Protein AF-A0A5R9M3A6-F1 (afdb_monomer_lite)

Structure (mmCIF, N/CA/C/O backbone):
data_AF-A0A5R9M3A6-F1
#
_entry.id   AF-A0A5R9M3A6-F1
#
loop_
_atom_site.group_PDB
_atom_site.id
_atom_site.type_symbol
_atom_site.label_atom_id
_atom_site.label_alt_id
_atom_site.label_comp_id
_atom_site.label_asym_id
_atom_site.label_entity_id
_atom_site.label_seq_id
_atom_site.pdbx_PDB_ins_code
_atom_site.Cartn_x
_atom_site.Cartn_y
_atom_site.Cartn_z
_atom_site.occupancy
_atom_site.B_iso_or_equiv
_atom_site.auth_seq_id
_atom_site.auth_comp_id
_atom_site.auth_asym_id
_atom_site.auth_atom_id
_atom_site.pdbx_PDB_model_num
ATOM 1 N N . MET A 1 1 ? -59.504 -6.873 42.112 1.00 47.12 1 MET A N 1
ATOM 2 C CA . MET A 1 1 ? -58.505 -7.895 41.727 1.00 47.12 1 MET A CA 1
ATOM 3 C C . MET A 1 1 ? -58.179 -7.758 40.236 1.00 47.12 1 MET A C 1
ATOM 5 O O . MET A 1 1 ? -58.545 -8.625 39.469 1.00 47.12 1 MET A O 1
ATOM 9 N N . GLN A 1 2 ? -57.589 -6.636 39.806 1.00 50.62 2 GLN A N 1
ATOM 10 C CA . GLN A 1 2 ? -57.173 -6.380 38.410 1.00 50.62 2 GLN A CA 1
ATOM 11 C C . GLN A 1 2 ? -56.218 -5.166 38.408 1.00 50.62 2 GLN A C 1
ATOM 13 O O . GLN A 1 2 ? -56.600 -4.089 37.970 1.00 50.62 2 GLN A O 1
ATOM 18 N N . VAL A 1 3 ? -55.025 -5.262 39.001 1.00 53.09 3 VAL A N 1
ATOM 19 C CA . VAL A 1 3 ? -54.018 -4.174 38.890 1.00 53.09 3 VAL A CA 1
ATOM 20 C C . VAL A 1 3 ? -52.577 -4.671 38.727 1.00 53.09 3 VAL A C 1
ATOM 22 O O . VAL A 1 3 ? -51.672 -3.860 38.586 1.00 53.09 3 VAL A O 1
ATOM 25 N N . GLU A 1 4 ? -52.335 -5.983 38.673 1.00 56.88 4 GLU A N 1
ATOM 26 C CA . GLU A 1 4 ? -50.971 -6.524 38.804 1.00 56.88 4 GLU A CA 1
ATOM 27 C C . GLU A 1 4 ? -50.338 -7.012 37.484 1.00 56.88 4 GLU A C 1
ATOM 29 O O . GLU A 1 4 ? -49.132 -7.210 37.400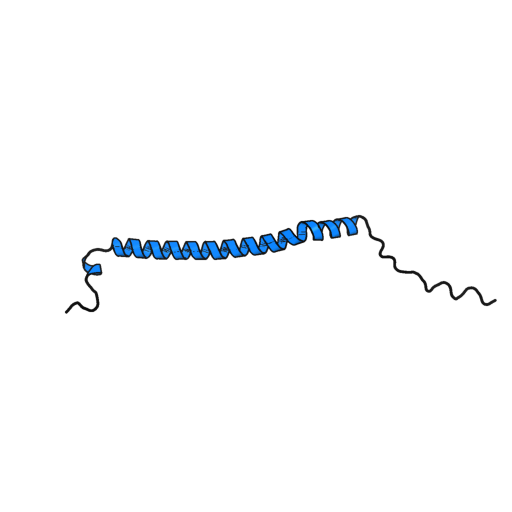 1.00 56.88 4 GLU A O 1
ATOM 34 N N . SER A 1 5 ? -51.108 -7.161 36.402 1.00 53.84 5 SER A N 1
ATOM 35 C CA . SER A 1 5 ? -50.663 -7.898 35.206 1.00 53.84 5 SER A CA 1
ATOM 36 C C . SER A 1 5 ? -50.031 -7.064 34.077 1.00 53.84 5 SER A C 1
ATOM 38 O O . SER A 1 5 ? -49.666 -7.629 33.047 1.00 53.84 5 SER A O 1
ATOM 40 N N . ALA A 1 6 ? -49.844 -5.748 34.237 1.00 52.38 6 ALA A N 1
ATOM 41 C CA . ALA A 1 6 ? -49.333 -4.886 33.156 1.00 52.38 6 ALA A CA 1
ATOM 42 C C . ALA A 1 6 ? -47.849 -4.479 33.276 1.00 52.38 6 ALA A C 1
ATOM 44 O O . ALA A 1 6 ? -47.292 -3.940 32.320 1.00 52.38 6 ALA A O 1
ATOM 45 N N . GLN A 1 7 ? -47.177 -4.740 34.404 1.00 53.12 7 GLN A N 1
ATOM 46 C CA . GLN A 1 7 ? -45.811 -4.233 34.630 1.00 53.12 7 GLN A CA 1
ATOM 47 C C . GLN A 1 7 ? -44.676 -5.084 34.026 1.00 53.12 7 GLN A C 1
ATOM 49 O O . GLN A 1 7 ? -43.528 -4.652 34.010 1.00 53.12 7 GLN A O 1
ATOM 54 N N . LEU A 1 8 ? -44.955 -6.257 33.449 1.00 53.00 8 LEU A N 1
ATOM 55 C CA . LEU A 1 8 ? -43.919 -7.185 32.952 1.00 53.00 8 LEU A CA 1
ATOM 56 C C . LEU A 1 8 ? -43.534 -6.992 31.468 1.00 53.00 8 LEU A C 1
ATOM 58 O O . LEU A 1 8 ? -43.182 -7.950 30.783 1.00 53.00 8 LEU A O 1
ATOM 62 N N . ARG A 1 9 ? -43.623 -5.771 30.925 1.00 55.09 9 ARG A N 1
ATOM 63 C CA . ARG A 1 9 ? -43.326 -5.487 29.500 1.00 55.09 9 ARG A CA 1
ATOM 64 C C . ARG A 1 9 ? -42.393 -4.292 29.285 1.00 55.09 9 ARG A C 1
ATOM 66 O O . ARG A 1 9 ? -42.411 -3.695 28.216 1.00 55.09 9 ARG A O 1
ATOM 73 N N . GLN A 1 10 ? -41.580 -3.925 30.272 1.00 55.84 10 GLN A N 1
ATOM 74 C CA . GLN A 1 10 ? -40.600 -2.842 30.121 1.00 55.84 10 GLN A CA 1
ATOM 75 C C . GLN A 1 10 ? -39.256 -3.202 30.759 1.00 55.84 10 GLN A C 1
ATOM 77 O O . GLN A 1 10 ? -38.679 -2.438 31.520 1.00 55.84 10 GLN A O 1
ATOM 82 N N . SER A 1 11 ? -38.713 -4.371 30.420 1.00 50.38 11 SER A N 1
ATOM 83 C CA . SER A 1 11 ? -37.265 -4.559 30.488 1.00 50.38 11 SER A CA 1
ATOM 84 C C . SER A 1 11 ? -36.664 -3.834 29.285 1.00 50.38 11 SER A C 1
ATOM 86 O O . SER A 1 11 ? -36.452 -4.425 28.224 1.00 50.38 11 SER A O 1
ATOM 88 N N . THR A 1 12 ? -36.472 -2.522 29.412 1.00 53.94 12 THR A N 1
ATOM 89 C CA . THR A 1 12 ? -35.611 -1.772 28.506 1.00 53.94 12 THR A CA 1
ATOM 90 C C . THR A 1 12 ? -34.250 -2.459 28.533 1.00 53.94 12 THR A C 1
ATOM 92 O O . THR A 1 12 ? -33.559 -2.477 29.549 1.00 53.94 12 THR A O 1
ATOM 95 N N . LEU A 1 13 ? -33.886 -3.113 27.429 1.00 52.38 13 LEU A N 1
ATOM 96 C CA . LEU A 1 13 ? -32.549 -3.657 27.232 1.00 52.38 13 LEU A CA 1
ATOM 97 C C . LEU A 1 13 ? -31.593 -2.467 27.142 1.00 52.38 13 LEU A C 1
ATOM 99 O O . LEU A 1 13 ? -31.271 -1.990 26.059 1.00 52.38 13 LEU A O 1
ATOM 103 N N . HIS A 1 14 ? -31.182 -1.935 28.289 1.00 56.12 14 HIS A N 1
ATOM 104 C CA . HIS A 1 14 ? -30.021 -1.070 28.350 1.00 56.12 14 HIS A CA 1
ATOM 105 C C . HIS A 1 14 ? -28.830 -1.968 28.013 1.00 56.12 14 HIS A C 1
ATOM 107 O O . HIS A 1 14 ? -28.600 -2.939 28.744 1.00 56.12 14 HIS A O 1
ATOM 113 N N . PRO A 1 15 ? -28.096 -1.720 26.911 1.00 64.00 15 PRO A N 1
ATOM 114 C CA . PRO A 1 15 ? -26.895 -2.484 26.632 1.00 64.00 15 PRO A CA 1
ATOM 115 C C . PRO A 1 15 ? -25.960 -2.267 27.816 1.00 64.00 15 PRO A C 1
ATOM 117 O O . PRO A 1 15 ? -25.439 -1.174 28.031 1.00 64.00 15 PRO A O 1
ATOM 120 N N . THR A 1 16 ? -25.816 -3.297 28.644 1.00 68.12 16 THR A N 1
ATOM 121 C CA . THR A 1 16 ? -24.912 -3.250 29.784 1.00 68.12 16 THR A CA 1
ATOM 122 C C . THR A 1 16 ? -23.514 -3.286 29.192 1.00 68.12 16 THR A C 1
ATOM 124 O O . THR A 1 16 ? -23.037 -4.337 28.766 1.00 68.12 16 THR A O 1
ATOM 127 N N . VAL A 1 17 ? -22.886 -2.117 29.060 1.00 72.62 17 VAL A N 1
ATOM 128 C CA . VAL A 1 17 ? -21.508 -2.023 28.584 1.00 72.62 17 VAL A CA 1
ATOM 129 C C . VAL A 1 17 ? -20.629 -2.662 29.650 1.00 72.62 17 VAL A C 1
ATOM 131 O O . VAL A 1 17 ? -20.444 -2.117 30.735 1.00 72.62 17 VAL A O 1
ATOM 134 N N . THR A 1 18 ? -20.115 -3.853 29.357 1.00 88.25 18 THR A N 1
ATOM 135 C CA . THR A 1 18 ? -19.124 -4.504 30.211 1.00 88.25 18 THR A CA 1
ATOM 136 C C . THR A 1 18 ? -17.772 -3.828 30.008 1.00 88.25 18 THR A C 1
ATOM 138 O O . THR A 1 18 ? -17.460 -3.359 28.912 1.00 88.25 18 THR A O 1
ATOM 141 N N . VAL A 1 19 ? -16.935 -3.810 31.046 1.00 87.38 19 VAL A N 1
ATOM 142 C CA . VAL A 1 19 ? -15.563 -3.275 30.958 1.00 87.38 19 VAL A CA 1
ATOM 143 C C . VAL A 1 19 ? -14.796 -3.940 29.811 1.00 87.38 19 VAL A C 1
ATOM 145 O O . VAL A 1 19 ? -14.142 -3.267 29.021 1.00 87.38 19 VAL A O 1
ATOM 148 N N . THR A 1 20 ? -14.951 -5.254 29.645 1.00 89.69 20 THR A N 1
ATOM 149 C CA . THR A 1 20 ? -14.367 -6.008 28.529 1.00 89.69 20 THR A CA 1
ATOM 150 C C . THR A 1 20 ? -14.879 -5.533 27.166 1.00 89.69 20 THR A C 1
ATOM 152 O O . THR A 1 20 ? -14.095 -5.418 26.226 1.00 89.69 20 THR A O 1
ATOM 155 N N . GLY A 1 21 ? -16.176 -5.230 27.046 1.00 91.44 21 GLY A N 1
ATOM 156 C CA . GLY A 1 21 ? -16.764 -4.683 25.824 1.00 91.44 21 GLY A CA 1
ATOM 157 C C . GLY A 1 21 ? -16.225 -3.292 25.487 1.00 91.44 21 GLY A C 1
ATOM 158 O O . GLY A 1 21 ? -15.866 -3.039 24.339 1.00 91.44 21 GLY A O 1
ATOM 159 N N . ALA A 1 22 ? -16.094 -2.420 26.492 1.00 90.75 22 ALA A N 1
ATOM 160 C CA . ALA A 1 22 ? -15.501 -1.094 26.328 1.00 90.75 22 ALA A CA 1
ATOM 161 C C . ALA A 1 22 ? -14.035 -1.182 25.875 1.00 90.75 22 ALA A C 1
ATOM 163 O O . ALA A 1 22 ? -13.648 -0.524 24.911 1.00 90.75 22 ALA A O 1
ATOM 164 N N . LEU A 1 23 ? -13.241 -2.057 26.501 1.00 91.31 23 LEU A N 1
ATOM 165 C CA . LEU A 1 23 ? -11.842 -2.265 26.127 1.00 91.31 23 LEU A CA 1
ATOM 166 C C . LEU A 1 23 ? -11.697 -2.815 24.704 1.00 91.31 23 LEU A C 1
ATOM 168 O O . LEU A 1 23 ? -10.871 -2.308 23.953 1.00 91.31 23 LEU A O 1
ATOM 172 N N . ARG A 1 24 ? -12.534 -3.773 24.286 1.00 87.88 24 ARG A N 1
ATOM 173 C CA . ARG A 1 24 ? -12.537 -4.255 22.893 1.00 87.88 24 ARG A CA 1
ATOM 174 C C . ARG A 1 24 ? -12.943 -3.182 21.886 1.00 87.88 24 ARG A C 1
ATOM 176 O O . ARG A 1 24 ? -12.398 -3.147 20.787 1.00 87.88 24 ARG A O 1
ATOM 183 N N . ALA A 1 25 ? -13.900 -2.322 22.226 1.00 88.94 25 ALA A N 1
ATOM 184 C CA . ALA A 1 25 ? -14.302 -1.225 21.350 1.00 88.94 25 ALA A CA 1
ATOM 185 C C . ALA A 1 25 ? -13.169 -0.201 21.191 1.00 88.94 25 ALA A C 1
ATOM 187 O O . ALA A 1 25 ? -12.888 0.238 20.077 1.00 88.94 25 ALA A O 1
ATOM 188 N N . MET A 1 26 ? -12.477 0.124 22.286 1.00 87.12 26 MET A N 1
ATOM 189 C CA . MET A 1 26 ? -11.282 0.968 22.258 1.00 87.12 26 MET A CA 1
ATOM 190 C C . MET A 1 26 ? -10.145 0.312 21.474 1.00 87.12 26 MET A C 1
ATOM 192 O O . MET A 1 26 ? -9.507 0.981 20.674 1.00 87.12 26 MET A O 1
ATOM 196 N N . GLU A 1 27 ? -9.921 -0.991 21.636 1.00 85.94 27 GLU A N 1
ATOM 197 C CA . GLU A 1 27 ? -8.943 -1.751 20.855 1.00 85.94 27 GLU A CA 1
ATOM 198 C C . GLU A 1 27 ? -9.261 -1.690 19.355 1.00 85.94 27 GLU A C 1
ATOM 200 O O . GLU A 1 27 ? -8.390 -1.384 18.546 1.00 85.94 27 GLU A O 1
ATOM 205 N N . ALA A 1 28 ? -10.521 -1.895 18.969 1.00 86.12 28 ALA A N 1
ATOM 206 C CA . ALA A 1 28 ? -10.948 -1.785 17.578 1.00 86.12 28 ALA A CA 1
ATOM 207 C C . ALA A 1 28 ? -10.785 -0.356 17.026 1.00 86.12 28 ALA A C 1
ATOM 209 O O . ALA A 1 28 ? -10.352 -0.191 15.886 1.00 86.12 28 ALA A O 1
ATOM 210 N N . LEU A 1 29 ? -11.079 0.673 17.827 1.00 83.12 29 LEU A N 1
ATOM 211 C CA . LEU A 1 29 ? -10.904 2.082 17.455 1.00 83.12 29 LEU A CA 1
ATOM 212 C C . LEU A 1 29 ? -9.428 2.474 17.312 1.00 83.12 29 LEU A C 1
ATOM 214 O O . LEU A 1 29 ? -9.054 3.108 16.328 1.00 83.12 29 LEU A O 1
ATOM 218 N N . LEU A 1 30 ? -8.589 2.092 18.276 1.00 80.75 30 LEU A N 1
ATOM 219 C CA . LEU A 1 30 ? -7.176 2.468 18.333 1.00 80.75 30 LEU A CA 1
ATOM 220 C C . LEU A 1 30 ? -6.319 1.628 17.380 1.00 80.75 30 LEU A C 1
ATOM 222 O O . LEU A 1 30 ? -5.442 2.159 16.702 1.00 80.75 30 LEU A O 1
ATOM 226 N N . LEU A 1 31 ? -6.566 0.318 17.311 1.00 81.94 31 LEU A N 1
ATOM 227 C CA . LEU A 1 31 ? -5.723 -0.632 16.577 1.00 81.94 31 LEU A CA 1
ATOM 228 C C . LEU A 1 31 ? -6.314 -1.049 15.225 1.00 81.94 31 LEU A C 1
ATOM 230 O O . LEU A 1 31 ? -5.567 -1.475 14.341 1.00 81.94 31 LEU A O 1
ATOM 234 N N . GLY A 1 32 ? -7.624 -0.897 15.006 1.00 78.88 32 GLY A N 1
ATOM 235 C CA . GLY A 1 32 ? -8.277 -1.303 13.755 1.00 78.88 32 GLY A CA 1
ATOM 236 C C . GLY A 1 32 ? -7.796 -0.510 12.536 1.00 78.88 32 GLY A C 1
ATOM 237 O O . GLY A 1 32 ? -7.534 -1.088 11.478 1.00 78.88 32 GLY A O 1
ATOM 238 N N . GLY A 1 33 ? -7.583 0.801 12.695 1.00 79.81 33 GLY A N 1
ATOM 239 C CA . GLY A 1 33 ? -7.035 1.656 11.635 1.00 79.81 33 GLY A CA 1
ATOM 240 C C . GLY A 1 33 ? -5.601 1.279 11.238 1.00 79.81 33 GLY A C 1
ATOM 241 O O . GLY A 1 33 ? -5.249 1.321 10.055 1.00 79.81 33 GLY A O 1
ATOM 242 N N . GLY A 1 34 ? -4.793 0.834 12.206 1.00 85.19 34 GLY A N 1
ATOM 243 C CA . GLY A 1 34 ? -3.414 0.394 11.985 1.00 85.19 34 GLY A CA 1
ATOM 244 C C . GLY A 1 34 ? -3.319 -0.842 11.090 1.00 85.19 34 GLY A C 1
ATOM 245 O O . GLY A 1 34 ? -2.457 -0.897 10.216 1.00 85.19 34 GLY A O 1
ATOM 246 N N . GLN A 1 35 ? -4.252 -1.790 11.220 1.00 84.44 35 GLN A N 1
ATOM 247 C CA . GLN A 1 35 ? -4.262 -3.023 10.421 1.00 84.44 35 GLN A CA 1
ATOM 248 C C . GLN A 1 35 ? -4.557 -2.769 8.939 1.00 84.44 35 GLN A C 1
ATOM 250 O O . GLN A 1 35 ? -3.904 -3.332 8.057 1.00 84.44 35 GLN A O 1
ATOM 255 N N . GLN A 1 36 ? -5.516 -1.889 8.637 1.00 86.38 36 GLN A N 1
ATOM 256 C CA . GLN A 1 36 ? -5.828 -1.528 7.252 1.00 86.38 36 GLN A CA 1
ATOM 257 C C . GLN A 1 36 ? -4.681 -0.749 6.594 1.00 86.38 36 GLN A C 1
ATOM 259 O O . GLN A 1 36 ? -4.420 -0.898 5.399 1.00 86.38 36 GLN A O 1
ATOM 264 N N . THR A 1 37 ? -3.979 0.083 7.360 1.00 90.56 37 THR A N 1
ATOM 265 C CA . THR A 1 37 ? -2.776 0.783 6.893 1.00 90.56 37 THR A CA 1
ATOM 266 C C . THR A 1 37 ? -1.610 -0.183 6.700 1.00 90.56 37 THR A C 1
ATOM 268 O O . THR A 1 37 ? -0.959 -0.129 5.663 1.00 90.56 37 THR A O 1
ATOM 271 N N . ALA A 1 38 ? -1.404 -1.143 7.606 1.00 92.00 38 ALA A N 1
ATOM 272 C CA . ALA A 1 38 ? -0.384 -2.180 7.462 1.00 92.00 38 ALA A CA 1
ATOM 273 C C . ALA A 1 38 ? -0.598 -3.031 6.200 1.00 92.00 38 ALA A C 1
ATOM 275 O O . ALA A 1 38 ? 0.349 -3.244 5.446 1.00 92.00 38 ALA A O 1
ATOM 276 N N . ARG A 1 39 ? -1.842 -3.444 5.906 1.00 94.56 39 ARG A N 1
ATOM 277 C CA . ARG A 1 39 ? -2.179 -4.159 4.658 1.00 94.56 39 ARG A CA 1
ATOM 278 C C . ARG A 1 39 ? -1.859 -3.335 3.412 1.00 94.56 39 ARG A C 1
ATOM 280 O O . ARG A 1 39 ? -1.255 -3.853 2.476 1.00 94.56 39 ARG A O 1
ATOM 287 N N . ARG A 1 40 ? -2.236 -2.051 3.408 1.00 94.69 40 ARG A N 1
ATOM 288 C CA . ARG A 1 40 ? -1.935 -1.134 2.297 1.00 94.69 40 ARG A CA 1
ATOM 289 C C . ARG A 1 40 ? -0.432 -0.949 2.115 1.00 94.69 40 ARG A C 1
ATOM 291 O O . ARG A 1 40 ? 0.057 -1.082 1.000 1.00 94.69 40 ARG A O 1
ATOM 298 N N . ASN A 1 41 ? 0.300 -0.731 3.202 1.00 96.62 41 ASN A N 1
ATOM 299 C CA . ASN A 1 41 ? 1.752 -0.577 3.175 1.00 96.62 41 ASN A CA 1
ATOM 300 C C . ASN A 1 41 ? 2.445 -1.845 2.666 1.00 96.62 41 ASN A C 1
ATOM 302 O O . ASN A 1 41 ? 3.333 -1.754 1.823 1.00 96.62 41 ASN A O 1
ATOM 306 N N . ALA A 1 42 ? 2.009 -3.021 3.127 1.00 97.88 42 ALA A N 1
ATOM 307 C CA . ALA A 1 42 ? 2.546 -4.301 2.679 1.00 97.88 42 ALA A CA 1
ATOM 308 C C . ALA A 1 42 ? 2.334 -4.503 1.174 1.00 97.88 42 ALA A C 1
ATOM 310 O O . ALA A 1 42 ? 3.263 -4.878 0.460 1.00 97.88 42 ALA A O 1
ATOM 311 N N . TRP A 1 43 ? 1.138 -4.195 0.669 1.00 97.62 43 TRP A N 1
ATOM 312 C CA . TRP A 1 43 ? 0.869 -4.266 -0.764 1.00 97.62 43 TRP A CA 1
ATOM 313 C C . TRP A 1 43 ? 1.723 -3.278 -1.570 1.00 97.62 43 TRP A C 1
ATOM 315 O O . TRP A 1 43 ? 2.348 -3.677 -2.553 1.00 97.62 43 TRP A O 1
ATOM 325 N N . SER A 1 44 ? 1.817 -2.019 -1.131 1.00 98.12 44 SER A N 1
ATOM 326 C CA . SER A 1 44 ? 2.664 -1.009 -1.779 1.00 98.12 44 SER A CA 1
ATOM 327 C C . SER A 1 44 ? 4.133 -1.432 -1.825 1.00 98.12 44 SER A C 1
ATOM 329 O O . SER A 1 44 ? 4.781 -1.263 -2.855 1.00 98.12 44 SER A O 1
ATOM 331 N N . ALA A 1 45 ? 4.648 -2.035 -0.750 1.00 96.88 45 ALA A N 1
ATOM 332 C CA . ALA A 1 45 ? 6.014 -2.546 -0.705 1.00 96.88 45 ALA A CA 1
ATOM 333 C C . ALA A 1 45 ? 6.248 -3.663 -1.736 1.00 96.88 45 ALA A C 1
ATOM 335 O O . ALA A 1 45 ? 7.261 -3.649 -2.429 1.00 96.88 45 ALA A O 1
ATOM 336 N N . VAL A 1 46 ? 5.297 -4.591 -1.894 1.00 98.00 46 VAL A N 1
ATOM 337 C CA . VAL A 1 46 ? 5.381 -5.671 -2.894 1.00 98.00 46 VAL A CA 1
ATOM 338 C C . VAL A 1 46 ? 5.348 -5.124 -4.322 1.00 98.00 46 VAL A C 1
ATOM 340 O O . VAL A 1 46 ? 6.101 -5.586 -5.179 1.00 98.00 46 VAL A O 1
ATOM 343 N N . VAL A 1 47 ? 4.479 -4.152 -4.604 1.00 98.38 47 VAL A N 1
ATOM 344 C CA . VAL A 1 47 ? 4.406 -3.519 -5.931 1.00 98.38 47 VAL A CA 1
ATOM 345 C C . VAL A 1 47 ? 5.711 -2.795 -6.258 1.00 98.38 47 VAL A C 1
ATOM 347 O O . VAL A 1 47 ? 6.246 -2.957 -7.355 1.00 98.38 47 VAL A O 1
ATOM 350 N N . GLU A 1 48 ? 6.252 -2.050 -5.298 1.00 97.94 48 GLU A N 1
ATOM 351 C CA . GLU A 1 48 ? 7.517 -1.341 -5.465 1.00 97.94 48 GLU A CA 1
ATOM 352 C C . GLU A 1 48 ? 8.699 -2.302 -5.642 1.00 97.94 48 GLU A C 1
ATOM 354 O O . GLU A 1 48 ? 9.539 -2.079 -6.512 1.00 97.94 48 GLU A O 1
ATOM 359 N N . ASP A 1 49 ? 8.762 -3.401 -4.887 1.00 96.75 49 ASP A N 1
ATOM 360 C CA . ASP A 1 49 ? 9.833 -4.388 -5.049 1.00 96.75 49 ASP A CA 1
ATOM 361 C C . ASP A 1 49 ? 9.785 -5.065 -6.426 1.00 96.75 49 ASP A C 1
ATOM 363 O O . ASP A 1 49 ? 10.815 -5.224 -7.085 1.00 96.75 49 ASP A O 1
ATOM 367 N N . ARG A 1 50 ? 8.582 -5.364 -6.936 1.00 97.31 50 ARG A N 1
ATOM 368 C CA . ARG A 1 50 ? 8.408 -5.858 -8.312 1.00 97.31 50 ARG A CA 1
ATOM 369 C C . ARG A 1 50 ? 8.898 -4.853 -9.350 1.00 97.31 50 ARG A C 1
ATOM 371 O O . ARG A 1 50 ? 9.548 -5.263 -10.312 1.00 97.31 50 ARG A O 1
ATOM 378 N N . ARG A 1 51 ? 8.617 -3.559 -9.159 1.00 97.00 51 ARG A N 1
ATOM 379 C CA . ARG A 1 51 ? 9.109 -2.487 -10.039 1.00 97.00 51 ARG A CA 1
ATOM 380 C C . ARG A 1 51 ? 10.634 -2.441 -10.028 1.00 97.00 51 ARG A C 1
ATOM 382 O O . ARG A 1 51 ? 11.246 -2.613 -11.074 1.00 97.00 51 ARG A O 1
ATOM 389 N N . ARG A 1 52 ? 11.251 -2.376 -8.843 1.00 93.50 52 ARG A N 1
ATOM 390 C CA . ARG A 1 52 ? 12.719 -2.394 -8.701 1.00 93.50 52 ARG A CA 1
ATOM 391 C C . ARG A 1 52 ? 13.352 -3.648 -9.295 1.00 93.50 52 ARG A C 1
ATOM 393 O O . ARG A 1 52 ? 14.441 -3.578 -9.855 1.00 93.50 52 ARG A O 1
ATOM 400 N N . ALA A 1 53 ? 12.705 -4.806 -9.174 1.00 96.12 53 ALA A N 1
ATOM 401 C CA . ALA A 1 53 ? 13.194 -6.041 -9.775 1.00 96.12 53 ALA A CA 1
ATOM 402 C C . ALA A 1 53 ? 13.176 -5.990 -11.310 1.00 96.12 53 ALA A C 1
ATOM 404 O O . ALA A 1 53 ? 14.107 -6.500 -11.933 1.00 96.12 53 ALA A O 1
ATOM 405 N N . LYS A 1 54 ? 12.157 -5.368 -11.916 1.00 95.44 54 LYS A N 1
ATOM 406 C CA . LYS A 1 54 ? 12.098 -5.124 -13.363 1.00 95.44 54 LYS A CA 1
ATOM 407 C C . LYS A 1 54 ? 13.184 -4.144 -13.795 1.00 95.44 54 LYS A C 1
ATOM 409 O O . LYS A 1 54 ? 13.960 -4.477 -14.684 1.00 95.44 54 LYS A O 1
ATOM 414 N N . ASP A 1 55 ? 13.304 -3.019 -13.096 1.00 95.31 55 ASP A N 1
ATOM 415 C CA . ASP A 1 55 ? 14.290 -1.981 -13.399 1.00 95.31 55 ASP A CA 1
ATOM 416 C C . ASP A 1 55 ? 15.721 -2.550 -13.352 1.00 95.31 55 ASP A C 1
ATOM 418 O O . ASP A 1 55 ? 16.518 -2.313 -14.257 1.00 95.31 55 ASP A O 1
ATOM 422 N N . ARG A 1 56 ? 16.041 -3.399 -12.359 1.00 92.69 56 ARG A N 1
ATOM 423 C CA . ARG A 1 56 ? 17.339 -4.101 -12.285 1.00 92.69 56 ARG A CA 1
ATOM 424 C C . ARG A 1 56 ? 17.610 -4.985 -13.506 1.00 92.69 56 ARG A C 1
ATOM 426 O O . ARG A 1 56 ? 18.745 -5.025 -13.970 1.00 92.69 56 ARG A O 1
ATOM 433 N N . ARG A 1 57 ? 16.600 -5.696 -14.020 1.00 92.88 57 ARG A N 1
ATOM 434 C CA . ARG A 1 57 ? 16.749 -6.540 -15.221 1.00 92.88 57 ARG A CA 1
ATOM 435 C C . ARG A 1 57 ? 16.969 -5.696 -16.470 1.00 92.88 57 ARG A C 1
ATOM 437 O O . ARG A 1 57 ? 17.824 -6.032 -17.276 1.00 92.88 57 ARG A O 1
ATOM 444 N N . GLU A 1 58 ? 16.231 -4.601 -16.619 1.00 91.38 58 GLU A N 1
ATOM 445 C CA . GLU A 1 58 ? 16.384 -3.698 -17.765 1.00 91.38 58 GLU A CA 1
ATOM 446 C C . GLU 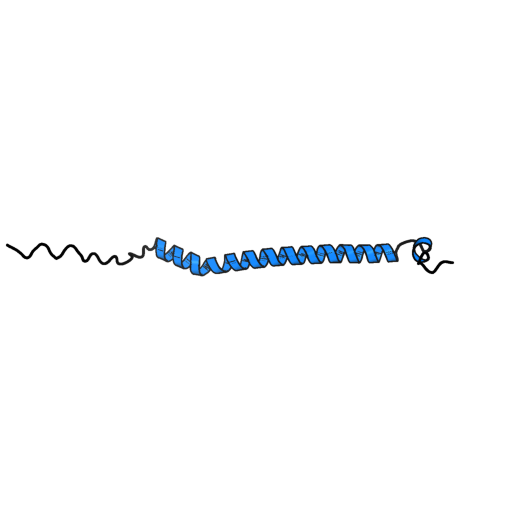A 1 58 ? 17.773 -3.051 -17.780 1.00 91.38 58 GLU A C 1
ATOM 448 O O . GLU A 1 58 ? 18.443 -3.063 -18.810 1.00 91.38 58 GLU A O 1
ATOM 453 N N . VAL A 1 59 ? 18.260 -2.587 -16.623 1.00 93.06 59 VAL A N 1
ATOM 454 C CA . VAL A 1 59 ? 19.636 -2.086 -16.476 1.00 93.06 59 VAL A CA 1
ATOM 455 C C . VAL A 1 59 ? 20.654 -3.167 -16.830 1.00 93.06 59 VAL A C 1
ATOM 457 O O . VAL A 1 59 ? 21.593 -2.892 -17.574 1.00 93.06 59 VAL A O 1
ATOM 460 N N . GLN A 1 60 ? 20.460 -4.397 -16.350 1.00 91.12 60 GLN A N 1
ATOM 461 C CA . GLN A 1 60 ? 21.351 -5.509 -16.669 1.00 91.12 60 GLN A CA 1
ATOM 462 C C . GLN A 1 60 ? 21.400 -5.782 -18.180 1.00 91.12 60 GLN A C 1
ATOM 464 O O . GLN A 1 60 ? 22.490 -5.900 -18.731 1.00 91.12 60 GLN A O 1
ATOM 469 N N . HIS A 1 61 ? 20.255 -5.790 -18.867 1.00 89.00 61 HIS A N 1
ATOM 470 C CA . HIS A 1 61 ? 20.205 -5.958 -20.321 1.00 89.00 61 HIS A CA 1
ATOM 471 C C . HIS A 1 61 ? 20.922 -4.832 -21.072 1.00 89.00 61 HIS A C 1
ATOM 473 O O . HIS A 1 61 ? 21.631 -5.098 -22.040 1.00 89.00 61 HIS A O 1
ATOM 479 N N . VAL A 1 62 ? 20.778 -3.581 -20.624 1.00 90.19 62 VAL A N 1
ATOM 480 C CA . VAL A 1 62 ? 21.503 -2.446 -21.214 1.00 90.19 62 VAL A CA 1
ATOM 481 C C . VAL A 1 62 ? 23.010 -2.605 -21.012 1.00 90.19 62 VAL A C 1
ATOM 483 O O . VAL A 1 62 ? 23.772 -2.444 -21.961 1.00 90.19 62 VAL A O 1
ATOM 486 N N . ILE A 1 63 ? 23.453 -2.969 -19.807 1.00 91.38 63 ILE A N 1
ATOM 487 C CA . ILE A 1 63 ? 24.873 -3.199 -19.510 1.00 91.38 63 ILE A CA 1
ATOM 488 C C . ILE A 1 63 ? 25.430 -4.346 -20.364 1.00 91.38 63 ILE A C 1
ATOM 490 O O . ILE A 1 63 ? 26.507 -4.217 -20.943 1.00 91.38 63 ILE A O 1
ATOM 494 N N . GLU A 1 64 ? 24.701 -5.453 -20.485 1.00 88.69 64 GLU A N 1
ATOM 495 C CA . GL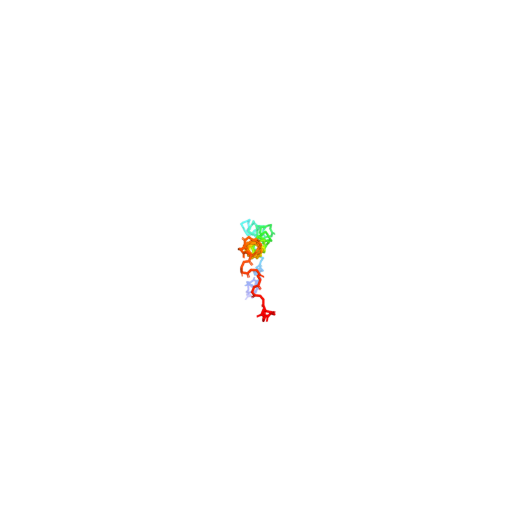U A 1 64 ? 25.082 -6.586 -21.333 1.00 88.69 64 GLU A CA 1
ATOM 496 C C . GLU A 1 64 ? 25.179 -6.186 -22.808 1.00 88.69 64 GLU A C 1
ATOM 498 O O . GLU A 1 64 ? 26.162 -6.526 -23.466 1.00 88.69 64 GLU A O 1
ATOM 503 N N . ALA A 1 65 ? 24.226 -5.402 -23.317 1.00 86.75 65 ALA A N 1
ATOM 504 C CA . ALA A 1 65 ? 24.256 -4.889 -24.685 1.00 86.75 65 ALA A CA 1
ATOM 505 C C . ALA A 1 65 ? 25.458 -3.960 -24.939 1.00 86.75 65 ALA A C 1
ATOM 507 O O . ALA A 1 65 ? 26.090 -4.034 -25.994 1.00 86.75 65 ALA A O 1
ATOM 508 N N . LEU A 1 66 ? 25.820 -3.118 -23.965 1.00 87.44 66 LEU A N 1
ATOM 509 C CA . LEU A 1 66 ? 27.004 -2.255 -24.046 1.00 87.44 66 LEU A CA 1
ATOM 510 C C . LEU A 1 66 ? 28.317 -3.055 -23.999 1.00 87.44 66 LEU A C 1
ATOM 512 O O . LEU A 1 66 ? 29.301 -2.668 -24.638 1.00 87.44 66 LEU A O 1
ATOM 516 N N . ASN A 1 67 ? 28.328 -4.182 -23.286 1.00 88.19 67 ASN A N 1
ATOM 517 C CA . ASN A 1 67 ? 29.498 -5.046 -23.131 1.00 88.19 67 ASN A CA 1
ATOM 518 C C . ASN A 1 67 ? 29.627 -6.129 -24.223 1.00 88.19 67 ASN A C 1
ATOM 520 O O . ASN A 1 67 ? 30.693 -6.732 -24.350 1.00 88.19 67 ASN A O 1
ATOM 524 N N . ALA A 1 68 ? 28.592 -6.373 -25.035 1.00 82.12 68 ALA A N 1
ATOM 525 C CA . ALA A 1 68 ? 28.613 -7.373 -26.106 1.00 82.12 68 ALA A CA 1
ATOM 526 C C . ALA A 1 68 ? 29.690 -7.064 -27.170 1.00 82.12 68 ALA A C 1
ATOM 528 O O . ALA A 1 68 ? 29.909 -5.902 -27.498 1.00 82.12 68 ALA A O 1
ATOM 529 N N . PRO A 1 69 ? 30.387 -8.051 -27.759 1.00 76.00 69 PRO A N 1
ATOM 530 C CA . PRO A 1 69 ? 31.439 -7.803 -28.753 1.00 76.00 69 PRO A CA 1
ATOM 531 C C . PRO A 1 69 ? 30.919 -7.067 -30.005 1.00 76.00 69 PRO A C 1
ATOM 533 O O . PRO A 1 69 ? 29.773 -7.238 -30.414 1.00 76.00 69 PRO A O 1
ATOM 536 N N . ALA A 1 70 ? 31.769 -6.243 -30.635 1.00 65.25 70 ALA A N 1
ATOM 537 C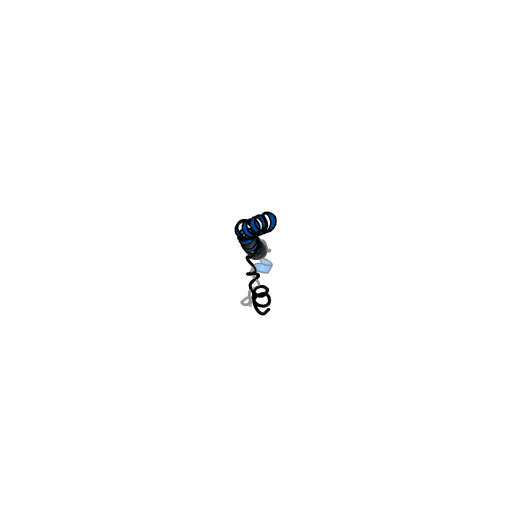 CA . ALA A 1 70 ? 31.417 -5.364 -31.767 1.00 65.25 70 ALA A CA 1
ATOM 538 C C . ALA A 1 70 ? 30.733 -6.076 -32.956 1.00 65.25 70 ALA A C 1
ATOM 540 O O . ALA A 1 70 ? 29.929 -5.463 -33.651 1.00 65.25 70 ALA A O 1
ATOM 541 N N . ALA A 1 71 ? 30.984 -7.375 -33.147 1.00 63.47 71 ALA A N 1
ATOM 542 C CA . ALA A 1 71 ? 30.348 -8.182 -34.190 1.00 63.47 71 ALA A CA 1
ATOM 543 C C . ALA A 1 71 ? 28.820 -8.326 -34.025 1.00 63.47 71 ALA A C 1
ATOM 545 O O . ALA A 1 71 ? 28.120 -8.394 -35.023 1.00 63.47 71 ALA A O 1
ATOM 546 N N . VAL A 1 72 ? 28.293 -8.320 -32.793 1.00 64.12 72 VAL A N 1
ATOM 547 C CA . VAL A 1 72 ? 26.839 -8.377 -32.518 1.00 64.12 72 VAL A CA 1
ATOM 548 C C . VAL A 1 72 ? 26.202 -6.982 -32.573 1.00 64.12 72 VAL A C 1
ATOM 550 O O . VAL A 1 72 ? 25.013 -6.841 -32.833 1.00 64.12 72 VAL A O 1
ATOM 553 N N . ARG A 1 73 ? 27.000 -5.928 -32.366 1.00 60.31 73 ARG A N 1
ATOM 554 C CA . ARG A 1 73 ? 26.53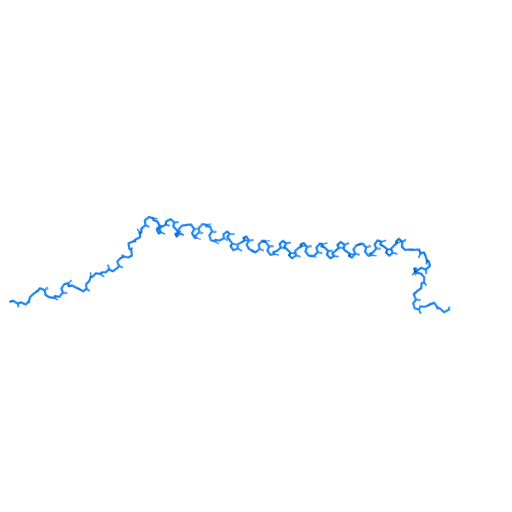5 -4.532 -32.396 1.00 60.31 73 ARG A CA 1
ATOM 555 C C . ARG A 1 73 ? 26.259 -4.019 -33.814 1.00 60.31 73 ARG A C 1
ATOM 557 O O . ARG A 1 73 ? 25.430 -3.133 -33.973 1.00 60.31 73 ARG A O 1
ATOM 564 N N . ASN A 1 74 ? 26.935 -4.579 -34.822 1.00 60.38 74 ASN A N 1
ATOM 565 C CA . ASN A 1 74 ? 26.859 -4.125 -36.215 1.00 60.38 74 ASN A CA 1
ATOM 566 C C . ASN A 1 74 ? 25.820 -4.870 -37.077 1.00 60.38 74 ASN A C 1
ATOM 568 O O . ASN A 1 74 ? 25.605 -4.473 -38.213 1.00 60.38 74 ASN A O 1
ATOM 572 N N . THR A 1 75 ? 25.147 -5.913 -36.577 1.00 64.75 75 THR A N 1
ATOM 573 C CA . THR A 1 75 ? 24.146 -6.684 -37.346 1.00 64.75 75 THR A CA 1
ATOM 574 C C . THR A 1 75 ? 22.732 -6.104 -37.210 1.00 64.75 75 THR A C 1
ATOM 576 O O . THR A 1 75 ? 21.808 -6.789 -36.769 1.00 64.75 75 THR A O 1
ATOM 579 N N . GLY A 1 76 ? 22.570 -4.819 -37.536 1.00 66.81 76 GLY A N 1
ATOM 580 C CA . GLY A 1 76 ? 21.259 -4.186 -37.737 1.00 66.81 76 GLY A CA 1
ATOM 581 C C . GLY A 1 76 ? 20.710 -4.452 -39.152 1.00 66.81 76 GLY A C 1
ATOM 582 O O . GLY A 1 76 ? 21.489 -4.837 -40.027 1.00 66.81 76 GLY A O 1
ATOM 583 N N . PRO A 1 77 ? 19.399 -4.239 -39.401 1.00 62.59 77 PRO A N 1
ATOM 584 C CA . PRO A 1 77 ? 18.707 -4.592 -40.656 1.00 62.59 77 PRO A CA 1
ATOM 585 C C . PRO A 1 77 ? 19.243 -3.905 -41.926 1.00 62.59 77 PRO A C 1
ATOM 587 O O . PRO A 1 77 ? 18.843 -4.280 -43.023 1.00 62.59 77 PRO A O 1
ATOM 590 N N . ASP A 1 78 ? 20.173 -2.9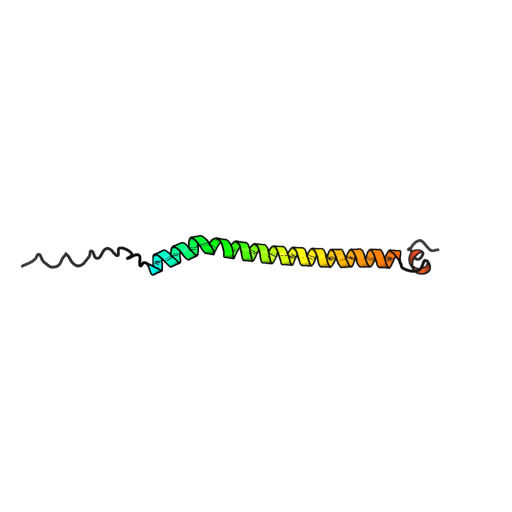60 -41.787 1.00 66.50 78 ASP A N 1
ATOM 591 C CA . ASP A 1 78 ? 20.758 -2.179 -42.882 1.00 66.50 78 ASP A CA 1
ATOM 592 C C . ASP A 1 78 ? 22.122 -2.724 -43.352 1.00 66.50 78 ASP A C 1
ATOM 594 O O . ASP A 1 78 ? 22.882 -2.034 -44.028 1.00 66.50 78 ASP A O 1
ATOM 598 N N . SER A 1 79 ? 22.458 -3.964 -42.986 1.00 59.69 79 SER A N 1
ATOM 599 C CA . SER A 1 79 ? 23.694 -4.623 -43.424 1.00 59.69 79 SER A CA 1
ATOM 600 C C . SER A 1 79 ? 23.471 -5.332 -44.771 1.00 59.69 79 SER A C 1
ATOM 602 O O . SER A 1 79 ? 23.089 -6.503 -44.785 1.00 59.69 79 SER A O 1
ATOM 604 N N . PHE A 1 80 ? 23.686 -4.619 -45.883 1.00 56.25 80 PHE A N 1
ATOM 605 C CA . PHE A 1 80 ? 23.819 -5.163 -47.247 1.00 56.25 80 PHE A CA 1
ATOM 606 C C . PHE A 1 80 ? 25.265 -5.054 -47.736 1.00 56.25 80 PHE A C 1
ATOM 608 O O . PHE A 1 80 ? 25.891 -4.000 -47.477 1.00 56.25 80 PHE A O 1
#

Secondary structure (DSSP, 8-state):
--SSTTSTT---------HHHHHHHHHHHHHHHHHHHHHHHHHHHHHHHHHHHHHHHHHHHHHHHHHS-HHHHS-STT--

pLDDT: mean 79.24, std 16.3, range [47.12, 98.38]

Sequence (80 aa):
MQVESAQLRQSTLHPTVTVTGALRAMEALLLGGGQQTARRNAWSAVVEDRRRAKDRREVQHVIEALNAPAAVRNTGPDSF

Radius of gyration: 35.22 Å; chains: 1; bounding box: 90×11×89 Å

Foldseek 3Di:
DPDPPPPPPDPPPPPPCDPVNVVVVVCCVVCVVVVVVVVVVVVVVVVVVVVVVVVVVVVVVVVCLVVDDPVVVPPDPPDD